Protein AF-A0A1H7YXS4-F1 (afdb_monomer_lite)

Structure (mmCIF, N/CA/C/O backbone):
data_AF-A0A1H7YXS4-F1
#
_entry.id   AF-A0A1H7YXS4-F1
#
loop_
_atom_site.group_PDB
_atom_site.id
_atom_site.type_symbol
_atom_site.label_atom_id
_atom_site.label_alt_id
_atom_site.label_comp_id
_atom_site.label_asym_id
_atom_site.label_entity_id
_atom_site.label_seq_id
_atom_site.pdbx_PDB_ins_code
_atom_site.Cartn_x
_atom_site.Cartn_y
_atom_site.Cartn_z
_atom_site.occupancy
_atom_site.B_iso_or_equiv
_atom_site.auth_seq_id
_atom_site.auth_comp_id
_atom_site.auth_asym_id
_atom_site.auth_atom_id
_atom_site.pdbx_PDB_model_num
ATOM 1 N N . MET A 1 1 ? 35.317 18.169 -12.185 1.00 53.41 1 MET A N 1
ATOM 2 C CA . MET A 1 1 ? 34.046 18.929 -12.168 1.00 53.41 1 MET A CA 1
ATOM 3 C C . MET A 1 1 ? 32.882 18.115 -12.740 1.00 53.41 1 MET A C 1
ATOM 5 O O . MET A 1 1 ? 31.828 18.105 -12.129 1.00 53.41 1 MET A O 1
ATOM 9 N N . ILE A 1 2 ? 33.064 17.365 -13.838 1.00 53.59 2 ILE A N 1
ATOM 10 C CA . ILE A 1 2 ? 32.035 16.426 -14.343 1.00 53.59 2 ILE A CA 1
ATOM 11 C C . ILE A 1 2 ? 31.868 15.210 -13.411 1.00 53.59 2 ILE A C 1
ATOM 13 O O . ILE A 1 2 ? 30.748 14.804 -13.122 1.00 53.59 2 ILE A O 1
ATOM 17 N N . SER A 1 3 ? 32.969 14.689 -12.857 1.00 46.16 3 SER A N 1
ATOM 18 C CA . SER A 1 3 ? 32.943 13.587 -11.882 1.00 46.16 3 SER A CA 1
ATOM 19 C C . SER A 1 3 ? 32.146 13.922 -10.617 1.00 46.16 3 SER A C 1
ATOM 21 O O . SER A 1 3 ? 31.349 13.111 -10.172 1.00 46.16 3 SER A O 1
ATOM 23 N N . SER A 1 4 ? 32.293 15.137 -10.081 1.00 47.31 4 SER A N 1
ATOM 24 C CA . SER A 1 4 ? 31.561 15.596 -8.894 1.00 47.31 4 SER A CA 1
ATOM 25 C C . SER A 1 4 ? 30.058 15.756 -9.143 1.00 47.31 4 SER A C 1
ATOM 27 O O . SER A 1 4 ? 29.269 15.429 -8.268 1.00 47.31 4 SER A O 1
ATOM 29 N N . VAL A 1 5 ? 29.647 16.203 -10.336 1.00 57.84 5 VAL A N 1
ATOM 30 C CA . VAL A 1 5 ? 28.221 16.285 -10.710 1.00 57.84 5 VAL A CA 1
ATOM 31 C C . VAL A 1 5 ? 27.627 14.888 -10.903 1.00 57.84 5 VAL A C 1
ATOM 33 O O . VAL A 1 5 ? 26.533 14.617 -10.421 1.00 57.84 5 VAL A O 1
ATOM 36 N N . SER A 1 6 ? 28.371 13.979 -11.539 1.00 39.38 6 SER A N 1
ATO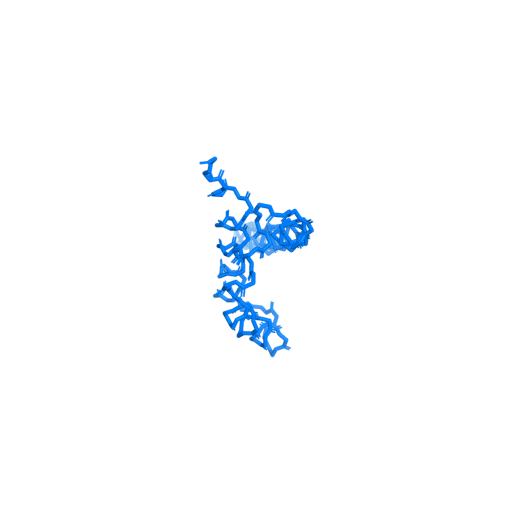M 37 C CA . SER A 1 6 ? 27.951 12.585 -11.719 1.00 39.38 6 SER A CA 1
ATOM 38 C C . SER A 1 6 ? 27.795 11.843 -10.389 1.00 39.38 6 SER A C 1
ATOM 40 O O . SER A 1 6 ? 26.851 11.076 -10.239 1.00 39.38 6 SER A O 1
ATOM 42 N N . SER A 1 7 ? 28.689 12.072 -9.421 1.00 34.47 7 SER A N 1
ATOM 43 C CA . SER A 1 7 ? 28.581 11.475 -8.085 1.00 34.47 7 SER A CA 1
ATOM 44 C C . SER A 1 7 ? 27.379 12.007 -7.307 1.00 34.47 7 SER A C 1
ATOM 46 O O . SER A 1 7 ? 26.678 11.222 -6.684 1.00 34.47 7 SER A O 1
ATOM 48 N N . VAL A 1 8 ? 27.096 13.313 -7.378 1.00 58.06 8 VAL A N 1
ATOM 49 C CA . VAL A 1 8 ? 25.908 13.902 -6.734 1.00 58.06 8 VAL A CA 1
ATOM 50 C C . VAL A 1 8 ? 24.615 13.374 -7.360 1.00 58.06 8 VAL A C 1
ATOM 52 O O . VAL A 1 8 ? 23.683 13.053 -6.632 1.00 58.06 8 VAL A O 1
ATOM 55 N N . ALA A 1 9 ? 24.566 13.229 -8.687 1.00 44.62 9 ALA A N 1
ATOM 56 C CA . ALA A 1 9 ? 23.412 12.651 -9.374 1.00 44.62 9 ALA A CA 1
ATOM 57 C C . ALA A 1 9 ? 23.170 11.189 -8.959 1.00 44.62 9 ALA A C 1
ATOM 59 O O . ALA A 1 9 ? 22.051 10.840 -8.601 1.00 44.62 9 ALA A O 1
ATOM 60 N N . ALA A 1 10 ? 24.226 10.368 -8.920 1.00 41.91 10 ALA A N 1
ATOM 61 C CA . ALA A 1 10 ? 24.129 8.976 -8.482 1.00 41.91 10 ALA A CA 1
ATOM 62 C C . ALA A 1 10 ? 23.720 8.852 -7.003 1.00 41.91 10 ALA A C 1
ATOM 64 O O . ALA A 1 10 ? 22.914 7.994 -6.662 1.00 41.91 10 ALA A O 1
ATOM 65 N N . MET A 1 11 ? 24.235 9.723 -6.126 1.00 40.62 11 MET A N 1
ATOM 66 C CA . MET A 1 11 ? 23.812 9.768 -4.722 1.00 40.62 11 MET A CA 1
ATOM 67 C C . MET A 1 11 ? 22.344 10.172 -4.587 1.00 40.62 11 MET A C 1
ATOM 69 O O . MET A 1 11 ? 21.631 9.527 -3.838 1.00 40.62 11 MET A O 1
ATOM 73 N N . SER A 1 12 ? 21.881 11.181 -5.331 1.00 50.56 12 SER A N 1
ATOM 74 C CA . SER A 1 12 ? 20.472 11.602 -5.327 1.00 50.56 12 SER A CA 1
ATOM 75 C C . SER A 1 12 ? 19.528 10.505 -5.820 1.00 50.56 12 SER A C 1
ATOM 77 O O . SER A 1 12 ? 18.384 10.428 -5.378 1.00 50.56 12 SER A O 1
ATOM 79 N N . GLU A 1 13 ? 19.985 9.687 -6.766 1.00 56.62 13 GLU A N 1
ATOM 80 C CA . GLU A 1 13 ? 19.233 8.543 -7.264 1.00 56.62 13 GLU A CA 1
ATOM 81 C C . GLU A 1 13 ? 19.187 7.423 -6.212 1.00 56.62 13 GLU A C 1
ATOM 83 O O . GLU A 1 13 ? 18.106 6.916 -5.926 1.00 56.62 13 GLU A O 1
ATOM 88 N N . LEU A 1 14 ? 20.318 7.113 -5.558 1.00 42.41 14 LEU A N 1
ATOM 89 C CA . LEU A 1 14 ? 20.372 6.168 -4.435 1.00 42.41 14 LEU A CA 1
ATOM 90 C C . LEU A 1 14 ? 19.480 6.593 -3.264 1.00 42.41 14 LEU A C 1
ATOM 92 O O . LEU A 1 14 ? 18.693 5.779 -2.792 1.00 42.41 14 LEU A O 1
ATOM 96 N N . THR A 1 15 ? 19.560 7.852 -2.824 1.00 53.34 15 THR A N 1
ATOM 97 C CA . THR A 1 15 ? 18.721 8.346 -1.721 1.00 53.34 15 THR A CA 1
ATOM 98 C C . THR A 1 15 ? 17.246 8.306 -2.093 1.00 53.34 15 THR A C 1
ATOM 100 O O . THR A 1 15 ? 16.425 7.932 -1.273 1.00 53.34 15 THR A O 1
ATOM 103 N N . SER A 1 16 ? 16.899 8.585 -3.356 1.00 63.00 16 SER A N 1
ATOM 104 C CA . SER A 1 16 ? 15.517 8.445 -3.822 1.00 63.00 16 SER A CA 1
ATOM 105 C C . SER A 1 16 ? 15.013 6.999 -3.775 1.00 63.00 16 SER A C 1
ATOM 107 O O . SER A 1 16 ? 13.805 6.807 -3.666 1.00 63.00 16 SER A O 1
ATOM 109 N N . PHE A 1 17 ? 15.881 5.993 -3.913 1.00 68.19 17 PHE A N 1
ATOM 110 C CA . PHE A 1 17 ? 15.483 4.593 -3.757 1.00 68.19 17 PHE A CA 1
ATOM 111 C C . PHE A 1 17 ? 15.321 4.203 -2.286 1.00 68.19 17 PHE A C 1
ATOM 113 O O . PHE A 1 17 ? 14.385 3.473 -1.968 1.00 68.19 17 PHE A O 1
ATOM 120 N N . GLU A 1 18 ? 16.198 4.691 -1.405 1.00 71.81 18 GLU A N 1
ATOM 121 C CA . GLU A 1 18 ? 16.073 4.492 0.045 1.00 71.81 18 GLU A CA 1
ATOM 122 C C . GLU A 1 18 ? 14.796 5.143 0.586 1.00 71.81 18 GLU A C 1
ATOM 124 O O . GLU A 1 18 ? 13.998 4.447 1.202 1.00 71.81 18 GLU A O 1
ATOM 129 N N . ASP A 1 19 ? 14.529 6.409 0.245 1.00 70.75 19 ASP A N 1
ATOM 130 C CA . ASP A 1 19 ? 13.320 7.129 0.676 1.00 70.75 19 ASP A CA 1
ATOM 131 C C . ASP A 1 19 ? 12.035 6.378 0.273 1.00 70.75 19 ASP A C 1
ATOM 133 O O . ASP A 1 19 ? 11.101 6.235 1.059 1.00 70.75 19 ASP A O 1
ATOM 137 N N . VAL A 1 20 ? 11.991 5.842 -0.954 1.00 73.31 20 VAL A N 1
ATOM 138 C CA . VAL A 1 20 ? 10.836 5.076 -1.453 1.00 73.31 20 VAL A CA 1
ATOM 139 C C . VAL A 1 20 ? 10.685 3.734 -0.731 1.00 73.31 20 VAL A C 1
ATOM 141 O O . VAL A 1 20 ? 9.557 3.297 -0.501 1.00 73.31 20 VAL A O 1
ATOM 144 N N . ASN A 1 21 ? 11.790 3.072 -0.378 1.00 75.44 21 ASN A N 1
ATOM 145 C CA . ASN A 1 21 ? 11.749 1.840 0.412 1.00 75.44 21 ASN A CA 1
ATOM 146 C C . ASN A 1 21 ? 11.292 2.106 1.851 1.00 75.44 21 ASN A C 1
ATOM 148 O O . ASN A 1 21 ? 10.464 1.356 2.362 1.00 75.44 21 ASN A O 1
ATOM 152 N N . ASP A 1 22 ? 11.761 3.187 2.473 1.00 82.88 22 ASP A N 1
ATOM 153 C CA . ASP A 1 22 ? 11.351 3.579 3.822 1.00 82.88 22 ASP A CA 1
ATOM 154 C C . ASP A 1 22 ? 9.845 3.903 3.868 1.00 82.88 22 ASP A C 1
ATOM 156 O O . ASP A 1 22 ? 9.114 3.414 4.737 1.00 82.88 22 ASP A O 1
ATOM 160 N N . ASP A 1 23 ? 9.344 4.661 2.887 1.00 84.56 23 ASP A N 1
ATOM 161 C CA . ASP A 1 23 ? 7.914 4.964 2.754 1.00 84.56 23 ASP A CA 1
ATOM 162 C C . ASP A 1 23 ? 7.069 3.701 2.517 1.00 84.56 23 ASP A C 1
ATOM 164 O O . ASP A 1 23 ? 5.946 3.574 3.031 1.00 84.56 23 ASP A O 1
ATOM 168 N N . LEU A 1 24 ? 7.600 2.748 1.749 1.00 83.50 24 LEU A N 1
ATOM 169 C CA . LEU A 1 24 ? 6.964 1.459 1.502 1.00 83.50 24 LEU A CA 1
ATOM 170 C C . LEU A 1 24 ? 6.872 0.629 2.791 1.00 83.50 24 LEU A C 1
ATOM 172 O O . LEU A 1 24 ? 5.797 0.106 3.101 1.00 83.50 24 LEU A O 1
ATOM 176 N N . ASP A 1 25 ? 7.952 0.557 3.566 1.00 84.62 25 ASP A N 1
ATOM 177 C CA . ASP A 1 25 ? 7.999 -0.160 4.842 1.00 84.62 25 ASP A CA 1
ATOM 178 C C . ASP A 1 25 ? 6.998 0.422 5.852 1.00 84.62 25 ASP A C 1
ATOM 180 O O . ASP A 1 25 ? 6.219 -0.317 6.471 1.00 84.62 25 ASP A O 1
ATOM 184 N N . ILE A 1 26 ? 6.936 1.753 5.963 1.00 87.38 26 ILE A N 1
ATOM 185 C CA . ILE A 1 26 ? 5.941 2.454 6.789 1.00 87.38 26 ILE A CA 1
ATOM 186 C C . ILE A 1 26 ? 4.520 2.123 6.318 1.00 87.38 26 ILE A C 1
ATOM 188 O O . ILE A 1 26 ? 3.636 1.834 7.129 1.00 87.38 26 ILE A O 1
ATOM 192 N N . SER A 1 27 ? 4.282 2.131 5.008 1.00 87.56 27 SER A N 1
ATOM 193 C CA . SER A 1 27 ? 2.959 1.877 4.430 1.00 87.56 27 SER A CA 1
ATOM 194 C C . SER A 1 27 ? 2.477 0.449 4.681 1.00 87.56 27 SER A C 1
ATOM 196 O O . SER A 1 27 ? 1.318 0.241 5.054 1.00 87.56 27 SER A O 1
ATOM 198 N N . LEU A 1 28 ? 3.364 -0.539 4.553 1.00 86.12 28 LEU A N 1
ATOM 199 C CA . LEU A 1 28 ? 3.071 -1.934 4.886 1.00 86.12 28 LEU A CA 1
ATOM 200 C C . LEU A 1 28 ? 2.762 -2.103 6.378 1.00 86.12 28 LEU A C 1
ATOM 202 O O . LEU A 1 28 ? 1.809 -2.803 6.740 1.00 86.12 28 LEU A O 1
ATOM 206 N N . HIS A 1 29 ? 3.512 -1.423 7.246 1.00 82.88 29 HIS A N 1
ATOM 207 C CA . HIS A 1 29 ? 3.244 -1.419 8.681 1.00 82.88 29 HIS A CA 1
ATOM 208 C C . HIS A 1 29 ? 1.870 -0.812 9.011 1.00 82.88 29 HIS A C 1
ATOM 210 O O . HIS A 1 29 ? 1.095 -1.398 9.773 1.00 82.88 29 HIS A O 1
ATOM 216 N N . ASN A 1 30 ? 1.526 0.315 8.387 1.00 86.19 30 ASN A N 1
ATOM 217 C CA . ASN A 1 30 ? 0.239 0.982 8.571 1.00 86.19 30 ASN A CA 1
ATOM 218 C C . ASN A 1 30 ? -0.931 0.124 8.071 1.00 86.19 30 ASN A C 1
ATOM 220 O O . ASN A 1 30 ? -1.949 0.020 8.756 1.00 86.19 30 ASN A O 1
ATOM 224 N N . LEU A 1 31 ? -0.787 -0.552 6.926 1.00 84.88 31 LEU A N 1
ATOM 225 C CA . LEU A 1 31 ? -1.787 -1.508 6.433 1.00 84.88 31 LEU A CA 1
ATOM 226 C C . LEU A 1 31 ? -2.002 -2.664 7.412 1.00 84.88 31 LEU A C 1
ATOM 228 O O . LEU A 1 31 ? -3.145 -3.036 7.690 1.00 84.88 31 LEU A O 1
ATOM 232 N N . TYR A 1 32 ? -0.921 -3.205 7.977 1.00 82.25 32 TYR A N 1
ATOM 233 C CA . TYR A 1 32 ? -1.002 -4.249 8.994 1.00 82.25 32 TYR A CA 1
ATOM 234 C C . TYR A 1 32 ? -1.744 -3.779 10.252 1.00 82.25 32 TYR A C 1
ATOM 236 O O . TYR A 1 32 ? -2.604 -4.504 10.759 1.00 82.25 32 TYR A O 1
ATOM 244 N N . ILE A 1 33 ? -1.463 -2.567 10.744 1.00 80.62 33 ILE A N 1
ATOM 245 C CA . ILE A 1 33 ? -2.206 -1.991 11.874 1.00 80.62 33 ILE A CA 1
ATOM 246 C C . ILE A 1 33 ? -3.686 -1.827 11.507 1.00 80.62 33 ILE A C 1
ATOM 248 O O . ILE A 1 33 ? -4.552 -2.288 12.251 1.00 80.62 33 ILE A O 1
ATOM 252 N N . SER A 1 34 ? -3.987 -1.249 10.342 1.00 82.12 34 SER A N 1
ATOM 253 C CA . SER A 1 34 ? -5.363 -1.025 9.886 1.00 82.12 34 SER A CA 1
ATOM 254 C C . SER A 1 34 ? -6.180 -2.314 9.771 1.00 82.12 34 SER A C 1
ATOM 256 O O . SER A 1 34 ? -7.369 -2.314 10.067 1.00 82.12 34 SER A O 1
ATOM 258 N N . LEU A 1 35 ? -5.562 -3.441 9.407 1.00 81.19 35 LEU A N 1
ATOM 259 C CA . LEU A 1 35 ? -6.234 -4.748 9.373 1.00 81.19 35 LEU A CA 1
ATOM 260 C C . LEU A 1 35 ? -6.621 -5.285 10.760 1.00 81.19 35 LEU A C 1
ATOM 262 O O . LEU A 1 35 ? -7.512 -6.135 10.866 1.00 81.19 35 LEU A O 1
ATOM 266 N N . ARG A 1 36 ? -5.949 -4.825 11.820 1.00 79.81 36 ARG A N 1
ATOM 267 C CA . ARG A 1 36 ? -6.190 -5.255 13.206 1.00 79.81 36 ARG A CA 1
ATOM 268 C C . ARG A 1 36 ? -7.181 -4.359 13.938 1.00 79.81 36 ARG A C 1
ATOM 270 O O . ARG A 1 36 ? -7.873 -4.835 14.836 1.00 79.81 36 ARG A O 1
ATOM 277 N N . GLU A 1 37 ? -7.259 -3.095 13.549 1.00 83.94 37 GLU A N 1
ATOM 278 C CA . GLU A 1 37 ? -8.158 -2.107 14.134 1.00 83.94 37 GLU A CA 1
ATOM 279 C C . GLU A 1 37 ? -9.572 -2.223 13.553 1.00 83.94 37 GLU A C 1
ATOM 281 O O . GLU A 1 37 ? -9.784 -2.136 12.346 1.00 83.94 37 GLU A O 1
ATOM 286 N N . VAL A 1 38 ? -10.584 -2.371 14.414 1.00 81.88 38 VAL A N 1
ATOM 287 C CA . VAL A 1 38 ? -11.982 -2.591 13.982 1.00 81.88 38 VAL A CA 1
ATOM 288 C C . VAL A 1 38 ? -12.500 -1.451 13.095 1.00 81.88 38 VAL A C 1
ATOM 290 O O . VAL A 1 38 ? -13.257 -1.695 12.163 1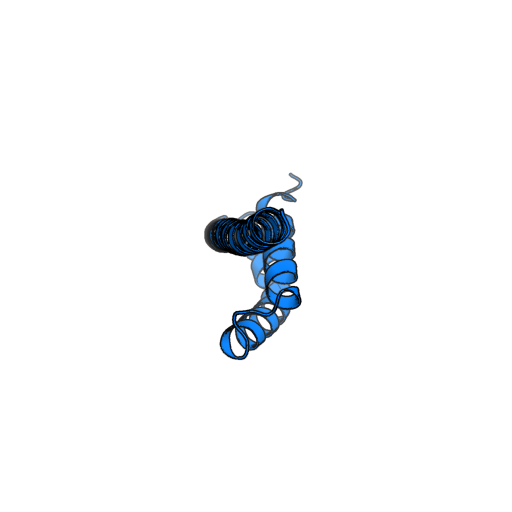.00 81.88 38 VAL A O 1
ATOM 293 N N . LYS A 1 39 ? -12.070 -0.209 13.351 1.00 81.19 39 LYS A N 1
ATOM 294 C CA . LYS A 1 39 ? -12.539 0.984 12.624 1.00 81.19 39 LYS A CA 1
ATOM 295 C C . LYS A 1 39 ? -11.998 1.096 11.193 1.00 81.19 39 LYS A C 1
ATOM 297 O O . LYS A 1 39 ? -12.639 1.727 10.353 1.00 81.19 39 LYS A O 1
ATOM 302 N N . SER A 1 40 ? -10.823 0.534 10.920 1.00 81.12 40 SER A N 1
ATOM 303 C CA . SER A 1 40 ? -10.141 0.640 9.622 1.00 81.12 40 SER A CA 1
ATOM 304 C C . SER A 1 40 ? -10.090 -0.683 8.860 1.00 81.12 40 SER A C 1
ATOM 306 O O . SER A 1 40 ? -9.946 -0.656 7.637 1.00 81.12 40 SER A O 1
ATOM 308 N N . LYS A 1 41 ? -10.321 -1.822 9.525 1.00 81.69 41 LYS A N 1
ATOM 309 C CA . LYS A 1 41 ? -10.316 -3.154 8.908 1.00 81.69 41 LYS A CA 1
ATOM 310 C C . LYS A 1 41 ? -11.227 -3.250 7.688 1.00 81.69 41 LYS A C 1
ATOM 312 O O . LYS A 1 41 ? -10.770 -3.670 6.629 1.00 81.69 41 LYS A O 1
ATOM 317 N N . ASP A 1 42 ? -12.482 -2.818 7.803 1.00 86.12 42 ASP A N 1
ATOM 318 C CA . ASP A 1 42 ? -13.451 -2.905 6.699 1.00 86.12 42 ASP A CA 1
ATOM 319 C C . ASP A 1 42 ? -13.023 -2.078 5.481 1.00 86.12 42 ASP A C 1
ATOM 321 O O . ASP A 1 42 ? -13.306 -2.441 4.341 1.00 86.12 42 ASP A O 1
ATOM 325 N N . ARG A 1 43 ? -12.272 -0.995 5.705 1.00 84.88 43 ARG A N 1
ATOM 326 C CA . ARG A 1 43 ? -11.744 -0.146 4.633 1.00 84.88 43 ARG A CA 1
ATOM 327 C C . ARG A 1 43 ? -10.600 -0.820 3.900 1.00 84.88 43 ARG A C 1
ATOM 329 O O . ARG A 1 43 ? -10.547 -0.730 2.683 1.00 84.88 43 ARG A O 1
ATOM 336 N N . VAL A 1 44 ? -9.715 -1.515 4.616 1.00 83.81 44 VAL A N 1
ATOM 337 C CA . VAL A 1 44 ? -8.675 -2.323 3.965 1.00 83.81 44 VAL A CA 1
ATOM 338 C C . VAL A 1 44 ? -9.320 -3.469 3.184 1.00 83.81 44 VAL A C 1
ATOM 340 O O . VAL A 1 44 ? -8.978 -3.690 2.025 1.00 83.81 44 VAL A O 1
ATOM 343 N N . LEU A 1 45 ? -10.311 -4.145 3.775 1.00 83.69 45 LEU A N 1
ATOM 344 C CA . LEU A 1 45 ? -11.023 -5.244 3.120 1.00 83.69 45 LEU A CA 1
ATOM 345 C C . LEU A 1 45 ? -11.761 -4.795 1.849 1.00 83.69 45 LEU A C 1
ATOM 347 O O . LEU A 1 45 ? -11.743 -5.519 0.855 1.00 83.69 45 LEU A O 1
ATOM 351 N N . ALA A 1 46 ? -12.326 -3.585 1.830 1.00 88.81 46 ALA A N 1
ATOM 352 C CA . ALA A 1 46 ? -12.949 -3.005 0.638 1.00 88.81 46 ALA A CA 1
ATOM 353 C C . ALA A 1 46 ? -11.960 -2.755 -0.519 1.00 88.81 46 ALA A C 1
ATOM 355 O O . ALA A 1 46 ? -12.383 -2.564 -1.654 1.00 88.81 46 ALA A O 1
ATOM 356 N N . ARG A 1 47 ? -10.649 -2.757 -0.246 1.00 87.50 47 ARG A N 1
ATOM 357 C CA . ARG A 1 47 ? -9.573 -2.525 -1.223 1.00 87.50 47 ARG A CA 1
ATOM 358 C C . ARG A 1 47 ? -8.794 -3.809 -1.540 1.00 87.50 47 ARG A C 1
ATOM 360 O O . ARG A 1 47 ? -7.735 -3.735 -2.153 1.00 87.50 47 ARG A O 1
ATOM 367 N N . THR A 1 48 ? -9.295 -4.980 -1.128 1.00 83.69 48 THR A N 1
ATOM 368 C CA . THR A 1 48 ? -8.588 -6.270 -1.265 1.00 83.69 48 THR A CA 1
ATOM 369 C C . THR A 1 48 ? -8.218 -6.596 -2.712 1.00 83.69 48 THR A C 1
ATOM 371 O O . THR A 1 48 ? -7.111 -7.068 -2.955 1.00 83.69 48 THR A O 1
ATOM 374 N N . GLU A 1 49 ? -9.106 -6.324 -3.672 1.00 83.69 49 GLU A N 1
ATOM 375 C CA . GLU A 1 49 ? -8.834 -6.568 -5.097 1.00 83.69 49 GLU A CA 1
ATOM 376 C C . GLU A 1 49 ? -7.685 -5.685 -5.605 1.00 83.69 49 GLU A C 1
ATOM 378 O O . GLU A 1 49 ? -6.733 -6.185 -6.199 1.00 83.69 49 GLU A O 1
ATOM 383 N N . GLU A 1 50 ? -7.699 -4.39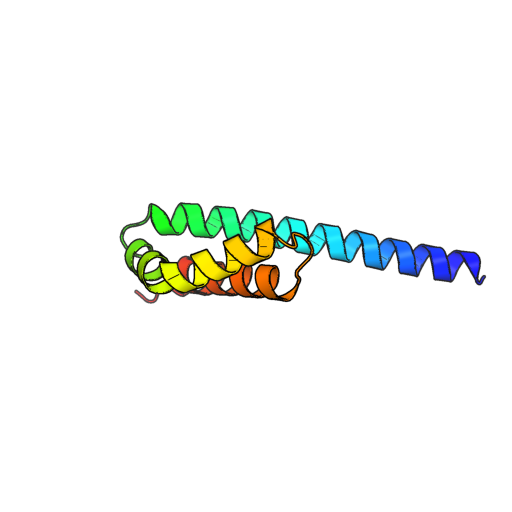3 -5.272 1.00 88.31 50 GLU A N 1
ATOM 384 C CA . GLU A 1 50 ? -6.629 -3.464 -5.656 1.00 88.31 50 GLU A CA 1
ATOM 385 C C . GLU A 1 50 ? -5.299 -3.788 -4.974 1.00 88.31 50 GLU A C 1
ATOM 387 O O . GLU A 1 50 ? -4.246 -3.698 -5.599 1.00 88.31 50 GLU A O 1
ATOM 392 N N . LEU A 1 51 ? -5.331 -4.208 -3.707 1.00 85.81 51 LEU A N 1
ATOM 393 C CA . LEU A 1 51 ? -4.140 -4.685 -3.005 1.00 85.81 51 LEU A CA 1
ATOM 394 C C . LEU A 1 51 ? -3.579 -5.947 -3.664 1.00 85.81 51 LEU A C 1
ATOM 396 O O . LEU A 1 51 ? -2.366 -6.057 -3.823 1.00 85.81 51 LEU A O 1
ATOM 400 N N . HIS A 1 52 ? -4.436 -6.879 -4.084 1.00 84.00 52 HIS A N 1
ATOM 401 C CA . HIS A 1 52 ? -4.005 -8.075 -4.801 1.00 84.00 52 HIS A CA 1
ATOM 402 C C . HIS A 1 52 ? -3.306 -7.721 -6.122 1.00 84.00 52 HIS A C 1
ATOM 404 O O . HIS A 1 52 ? -2.233 -8.253 -6.396 1.00 84.00 52 HIS A O 1
ATOM 410 N N . GLU A 1 53 ? -3.858 -6.800 -6.916 1.00 88.44 53 GLU A N 1
ATOM 411 C CA . GLU A 1 53 ? -3.229 -6.323 -8.159 1.00 88.44 53 GLU A CA 1
ATOM 412 C C . GLU A 1 53 ? -1.874 -5.648 -7.913 1.00 88.44 53 GLU A C 1
ATOM 414 O O . GLU A 1 53 ? -0.900 -5.914 -8.624 1.00 88.44 53 GLU A O 1
ATOM 419 N N . VAL A 1 54 ? -1.791 -4.807 -6.878 1.00 85.94 54 VAL A N 1
ATOM 420 C CA . VAL A 1 54 ? -0.552 -4.131 -6.480 1.00 85.94 54 VAL A CA 1
ATOM 421 C C . VAL A 1 54 ? 0.509 -5.147 -6.062 1.00 85.94 54 VAL A C 1
ATOM 423 O O . VAL A 1 54 ? 1.620 -5.114 -6.587 1.00 85.94 54 VAL A O 1
ATOM 426 N N . PHE A 1 55 ? 0.176 -6.095 -5.182 1.00 84.12 55 PHE A N 1
ATOM 427 C CA . PHE A 1 55 ? 1.125 -7.123 -4.751 1.00 84.12 55 PHE A CA 1
ATOM 428 C C . PHE A 1 55 ? 1.533 -8.050 -5.892 1.00 84.12 55 PHE A C 1
ATOM 430 O O . PHE A 1 55 ? 2.706 -8.391 -6.005 1.00 84.12 55 PHE A O 1
ATOM 437 N N . PHE A 1 56 ? 0.599 -8.426 -6.766 1.00 84.50 56 PHE A N 1
ATOM 438 C CA . PHE A 1 56 ? 0.913 -9.223 -7.948 1.00 84.50 56 PHE A CA 1
ATOM 439 C C . PHE A 1 56 ? 1.915 -8.502 -8.857 1.00 84.50 56 PHE A C 1
ATOM 441 O O . PHE A 1 56 ? 2.889 -9.110 -9.301 1.00 84.50 56 PHE A O 1
ATOM 448 N N . THR A 1 57 ? 1.723 -7.198 -9.065 1.00 84.12 57 THR A N 1
ATOM 449 C CA . THR A 1 57 ? 2.645 -6.362 -9.842 1.00 84.12 57 THR A CA 1
ATOM 450 C C . THR A 1 57 ? 4.013 -6.275 -9.172 1.00 84.12 57 THR A C 1
ATOM 452 O O . THR A 1 57 ? 5.014 -6.506 -9.836 1.00 84.12 57 THR A O 1
ATOM 455 N N . LEU A 1 58 ? 4.075 -6.033 -7.858 1.00 81.31 58 LEU A N 1
ATOM 456 C CA . LEU A 1 58 ? 5.338 -5.949 -7.111 1.00 81.31 58 LEU A CA 1
ATOM 457 C C . LEU A 1 58 ? 6.096 -7.283 -7.047 1.00 81.31 58 LEU A C 1
ATOM 459 O O . LEU A 1 58 ? 7.320 -7.288 -6.986 1.00 81.31 58 LEU A O 1
ATOM 463 N N . VAL A 1 59 ? 5.402 -8.424 -7.083 1.00 80.56 59 VAL A N 1
ATOM 464 C CA . VAL A 1 59 ? 6.052 -9.743 -7.178 1.00 80.56 59 VAL A CA 1
ATOM 465 C C . VAL A 1 59 ? 6.712 -9.940 -8.546 1.00 80.56 59 VAL A C 1
ATOM 467 O O . VAL A 1 59 ? 7.765 -10.570 -8.628 1.00 80.56 59 VAL A O 1
ATOM 470 N N . GLN A 1 60 ? 6.107 -9.423 -9.619 1.00 81.44 60 GLN A N 1
ATOM 471 C CA . GLN A 1 60 ? 6.652 -9.521 -10.978 1.00 81.44 60 GLN A CA 1
ATOM 472 C C . GLN A 1 60 ? 7.731 -8.472 -11.262 1.00 81.44 60 GLN A C 1
ATOM 474 O O . GLN A 1 60 ? 8.731 -8.779 -11.907 1.00 81.44 60 GLN A O 1
ATOM 479 N N . ASP A 1 61 ? 7.523 -7.253 -10.772 1.00 85.94 61 ASP A N 1
ATOM 480 C CA . ASP A 1 61 ? 8.425 -6.115 -10.879 1.00 85.94 61 ASP A CA 1
ATOM 481 C C . ASP A 1 61 ? 8.483 -5.358 -9.539 1.00 85.94 61 ASP A C 1
ATOM 483 O O . ASP A 1 61 ? 7.721 -4.410 -9.311 1.00 85.94 61 ASP A O 1
ATOM 487 N N . PRO A 1 62 ? 9.422 -5.735 -8.652 1.00 79.94 62 PRO A N 1
ATOM 488 C CA . PRO A 1 62 ? 9.618 -5.066 -7.367 1.00 79.94 62 PRO A CA 1
ATOM 489 C C . PRO A 1 62 ? 10.037 -3.595 -7.484 1.00 79.94 62 PRO A C 1
ATOM 491 O O . PRO A 1 62 ? 9.990 -2.870 -6.496 1.00 79.94 62 PRO A O 1
ATOM 494 N N . SER A 1 63 ? 10.465 -3.144 -8.670 1.00 83.38 63 SER A N 1
ATOM 495 C CA . SER A 1 63 ? 10.887 -1.761 -8.920 1.00 83.38 63 SER A CA 1
ATOM 496 C C . SER A 1 63 ? 9.760 -0.864 -9.450 1.00 83.38 63 SER A C 1
ATOM 498 O O . SER A 1 63 ? 9.985 0.321 -9.725 1.00 83.38 63 SER A O 1
ATOM 500 N N . SER A 1 64 ? 8.541 -1.404 -9.577 1.00 86.31 64 SER A N 1
ATOM 501 C CA . SER A 1 64 ? 7.383 -0.685 -10.104 1.00 86.31 64 SER A CA 1
ATOM 502 C C . SER A 1 64 ? 6.971 0.480 -9.200 1.00 86.31 64 SER A C 1
ATOM 504 O O . SER A 1 64 ? 6.237 0.326 -8.221 1.00 86.31 64 SER A O 1
ATOM 506 N N . LYS A 1 65 ? 7.394 1.693 -9.580 1.00 88.44 65 LYS A N 1
ATOM 507 C CA . LYS A 1 65 ? 7.021 2.938 -8.888 1.00 88.44 65 LYS A CA 1
ATOM 508 C C . LYS A 1 65 ? 5.510 3.149 -8.833 1.00 88.44 65 LYS A C 1
ATOM 510 O O . LYS A 1 65 ? 5.006 3.693 -7.858 1.00 88.44 65 LYS A O 1
ATOM 515 N N . GLU A 1 66 ? 4.785 2.734 -9.869 1.00 91.31 66 GLU A N 1
ATOM 516 C CA . GLU A 1 66 ? 3.327 2.850 -9.911 1.00 91.31 66 GLU A CA 1
ATOM 517 C C . GLU A 1 66 ? 2.669 1.991 -8.828 1.00 91.31 66 GLU A C 1
ATOM 519 O O . GLU A 1 66 ? 1.837 2.489 -8.066 1.00 91.31 66 GLU A O 1
ATOM 524 N N . ALA A 1 67 ? 3.086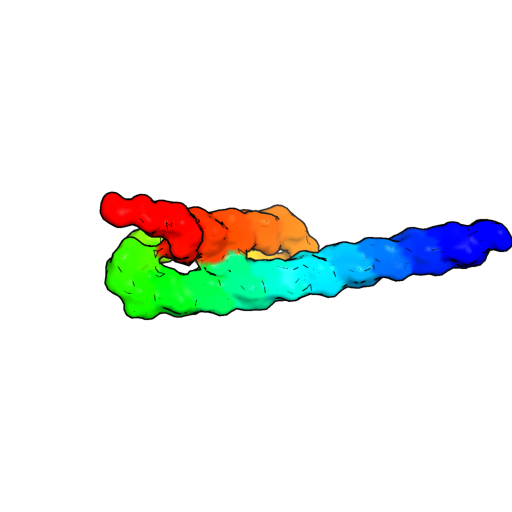 0.728 -8.712 1.00 87.62 67 ALA A N 1
ATOM 525 C CA . ALA A 1 67 ? 2.551 -0.180 -7.709 1.00 87.62 67 ALA A CA 1
ATOM 526 C C . ALA A 1 67 ? 2.924 0.270 -6.287 1.00 87.62 67 ALA A C 1
ATOM 528 O O . ALA A 1 67 ? 2.056 0.299 -5.414 1.00 87.62 67 ALA A O 1
ATOM 529 N N . THR A 1 68 ? 4.167 0.716 -6.070 1.00 89.62 68 THR A N 1
ATOM 530 C CA . THR A 1 68 ? 4.609 1.284 -4.785 1.00 89.62 68 THR A CA 1
ATOM 531 C C . THR A 1 68 ? 3.793 2.516 -4.395 1.00 89.62 68 THR A C 1
ATOM 533 O O . THR A 1 68 ? 3.239 2.565 -3.298 1.00 89.62 68 THR A O 1
ATOM 536 N N . ASN A 1 69 ? 3.616 3.477 -5.306 1.00 91.69 69 ASN A N 1
ATOM 537 C CA . ASN A 1 69 ? 2.821 4.678 -5.039 1.00 91.69 69 ASN A CA 1
ATOM 538 C C . ASN A 1 69 ? 1.359 4.342 -4.724 1.00 91.69 69 ASN A C 1
ATOM 540 O O . ASN A 1 69 ? 0.766 4.929 -3.816 1.00 91.69 69 ASN A O 1
ATOM 544 N N . LYS A 1 70 ? 0.772 3.377 -5.444 1.00 93.25 70 LYS A N 1
ATOM 545 C CA . LYS A 1 70 ? -0.605 2.943 -5.196 1.00 93.25 70 LYS A CA 1
ATOM 546 C C . LYS A 1 70 ? -0.745 2.237 -3.845 1.00 93.25 70 LYS A C 1
ATOM 548 O O . LYS A 1 70 ? -1.739 2.458 -3.154 1.00 93.25 70 LYS A O 1
ATOM 553 N N . LEU A 1 71 ? 0.255 1.457 -3.424 1.00 91.06 71 LEU A N 1
ATOM 554 C CA . LEU A 1 71 ? 0.279 0.852 -2.091 1.00 91.06 71 LEU A CA 1
ATOM 555 C C . LEU A 1 71 ? 0.316 1.917 -0.989 1.00 91.06 71 LEU A C 1
ATOM 557 O O . LEU A 1 71 ? -0.496 1.862 -0.065 1.00 91.06 71 LEU A O 1
ATOM 561 N N . ILE A 1 72 ? 1.212 2.901 -1.122 1.00 91.62 72 ILE A N 1
ATOM 562 C CA . ILE A 1 72 ? 1.346 4.028 -0.187 1.00 91.62 72 ILE A CA 1
ATOM 563 C C . 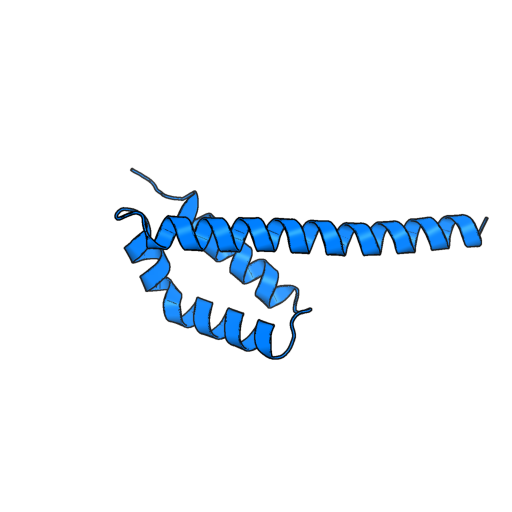ILE A 1 72 ? 0.024 4.801 -0.091 1.00 91.62 72 ILE A C 1
ATOM 565 O O . ILE A 1 72 ? -0.448 5.119 1.003 1.00 91.62 72 ILE A O 1
ATOM 569 N N . GLN A 1 73 ? -0.631 5.054 -1.226 1.00 93.38 73 GLN A N 1
ATOM 570 C CA . GLN A 1 73 ? -1.935 5.712 -1.252 1.00 93.38 73 GLN A CA 1
ATOM 571 C C . GLN A 1 73 ? -2.997 4.918 -0.473 1.00 93.38 73 GLN A C 1
ATOM 573 O O . GLN A 1 73 ? -3.665 5.486 0.393 1.00 93.38 73 GLN A O 1
ATOM 578 N N . ILE A 1 74 ? -3.138 3.611 -0.733 1.00 89.81 74 ILE A N 1
ATOM 579 C CA . ILE A 1 74 ? -4.122 2.762 -0.038 1.00 89.81 74 ILE A CA 1
ATOM 580 C C . ILE A 1 74 ? -3.822 2.710 1.468 1.00 89.81 74 ILE A C 1
ATOM 582 O O . ILE A 1 74 ? -4.744 2.792 2.287 1.00 89.81 74 ILE A O 1
ATOM 586 N N . ALA A 1 75 ? -2.547 2.620 1.855 1.00 88.75 75 ALA A N 1
ATOM 587 C CA . ALA A 1 75 ? -2.135 2.667 3.255 1.00 88.75 75 ALA A CA 1
ATOM 588 C C . ALA A 1 75 ? -2.579 3.974 3.928 1.00 88.75 75 ALA A C 1
ATOM 590 O O . ALA A 1 75 ? -3.226 3.939 4.974 1.00 88.75 75 ALA A O 1
ATOM 591 N N . ASN A 1 76 ? -2.328 5.122 3.298 1.00 90.12 76 ASN A N 1
ATOM 592 C CA . ASN A 1 76 ? -2.709 6.425 3.842 1.00 90.12 76 ASN A CA 1
ATOM 593 C C . ASN A 1 76 ? -4.232 6.608 3.951 1.00 90.12 76 ASN A C 1
ATOM 595 O O . ASN A 1 76 ? -4.734 7.087 4.971 1.00 90.12 76 ASN A O 1
ATOM 599 N N . GLU A 1 77 ? -4.987 6.195 2.932 1.00 89.75 77 GLU A N 1
ATOM 600 C CA . GLU A 1 77 ? -6.452 6.298 2.916 1.00 89.75 77 GLU A CA 1
ATOM 601 C C . GLU A 1 77 ? -7.125 5.394 3.957 1.00 89.75 77 GLU A C 1
ATOM 603 O O . GLU A 1 77 ? -8.173 5.736 4.512 1.00 89.75 77 GLU A O 1
ATOM 608 N N . THR A 1 78 ? -6.534 4.237 4.245 1.00 85.69 78 THR A N 1
ATOM 609 C CA . THR A 1 78 ? -7.088 3.294 5.225 1.00 85.69 78 THR A CA 1
ATOM 610 C C . THR A 1 78 ? -6.647 3.599 6.654 1.00 85.69 78 THR A C 1
ATOM 612 O O . THR A 1 78 ? -7.435 3.383 7.575 1.00 85.69 78 THR A O 1
ATOM 615 N N . PHE A 1 79 ? -5.438 4.140 6.836 1.00 83.31 79 PHE A N 1
ATOM 616 C CA . PHE A 1 79 ? -4.851 4.424 8.146 1.00 83.31 79 PHE A CA 1
ATOM 617 C C . PHE A 1 79 ? -5.174 5.830 8.675 1.00 83.31 79 PHE A C 1
ATOM 619 O O . PHE A 1 79 ? -5.628 5.961 9.809 1.00 83.31 79 PHE A O 1
ATOM 626 N N . PHE A 1 80 ? -4.980 6.892 7.880 1.00 78.75 80 PHE A N 1
ATOM 627 C CA . PHE A 1 80 ? -5.134 8.276 8.360 1.00 78.75 80 PHE A CA 1
ATOM 628 C C . PHE A 1 80 ? -6.530 8.855 8.130 1.00 78.75 80 PHE A C 1
ATOM 630 O O . PHE A 1 80 ? -7.010 9.646 8.939 1.00 78.75 80 PHE A O 1
ATOM 637 N N . ASN A 1 81 ? -7.227 8.455 7.064 1.00 67.69 81 ASN A N 1
ATOM 638 C CA . ASN A 1 81 ? -8.544 9.014 6.733 1.00 67.69 81 ASN A CA 1
ATOM 639 C C . ASN A 1 81 ? -9.695 8.435 7.572 1.00 67.69 81 ASN A C 1
ATOM 641 O O . ASN A 1 81 ? -10.849 8.446 7.132 1.00 67.69 81 ASN A O 1
ATOM 645 N N . VAL A 1 82 ? -9.431 7.951 8.789 1.00 60.91 82 VAL A N 1
ATOM 646 C CA . VAL A 1 82 ? -10.451 7.510 9.753 1.00 60.91 82 VAL A CA 1
ATOM 647 C C . VAL A 1 82 ? -11.209 8.734 10.277 1.00 60.91 82 VAL A C 1
ATOM 649 O O . VAL A 1 82 ? -10.954 9.218 11.371 1.00 60.91 82 VAL A O 1
ATOM 652 N N . LYS A 1 83 ? -12.138 9.277 9.478 1.00 55.41 83 LYS A N 1
ATOM 653 C CA . LYS A 1 83 ? -13.165 10.181 10.012 1.00 55.41 83 LYS A CA 1
ATOM 654 C C . LYS A 1 83 ? -13.956 9.429 11.086 1.00 55.41 83 LYS A C 1
ATOM 656 O O . LYS A 1 83 ? -14.359 8.291 10.827 1.00 55.41 83 LYS A O 1
ATOM 661 N N . GLU A 1 84 ? -14.085 10.065 12.252 1.00 51.56 84 GLU A N 1
ATOM 662 C CA . GL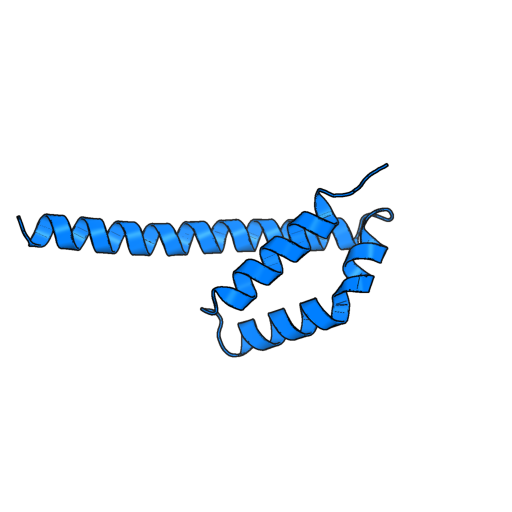U A 1 84 ? -14.873 9.608 13.408 1.00 51.56 84 GLU A CA 1
ATOM 663 C C . GLU A 1 84 ? -16.338 9.334 13.061 1.00 51.56 84 GLU A C 1
ATOM 665 O O . GLU A 1 84 ? -16.901 10.070 12.215 1.00 51.56 84 GLU A O 1
#

Secondary structure (DSSP, 8-state):
-HHHHHHHHHHHHHHHHHHHHHHHHHHHHHHHHHHHSHHHHHHHHTTHHHHHHHHHHHHH-TT-HHHHHHHHHHHHHHHT----

pLDDT: mean 76.37, std 15.44, range [34.47, 93.38]

Foldseek 3Di:
DVVVVVVVVVVVVVVVVVVLVVLLVVLVVLLVVLCVDPLLVVLSVVCVVVLVVLVVVCVVPVPPPPSSVVSSVSSCCSRVVSDD

Radius of gyration: 16.32 Å; chains: 1; bounding box: 49×29×28 Å

Sequence (84 aa):
MISSVSSVAAMSELTSFEDVNDDLDISLHNLYISLREVKSKDRVLARTEELHEVFFTLVQDPSSKEATNKLIQIANETFFNVKE